Protein AF-B5AE56-F1 (afdb_monomer_lite)

Structure (mmCIF, N/CA/C/O backbone):
data_AF-B5AE56-F1
#
_entry.id   AF-B5AE56-F1
#
loop_
_atom_site.group_PDB
_atom_site.id
_atom_site.type_symbol
_atom_site.label_atom_id
_atom_site.label_alt_id
_atom_site.label_comp_id
_atom_site.label_asym_id
_atom_site.label_entity_id
_atom_site.label_seq_id
_atom_site.pdbx_PDB_ins_code
_atom_site.Cartn_x
_atom_site.Cartn_y
_atom_site.Cartn_z
_atom_site.occupancy
_atom_site.B_iso_or_equiv
_atom_site.auth_seq_id
_atom_site.auth_comp_id
_atom_site.auth_asym_id
_atom_site.auth_atom_id
_atom_site.pdbx_PDB_model_num
ATOM 1 N N . ASN A 1 1 ? -20.453 0.478 17.840 1.00 87.25 1 ASN A N 1
ATOM 2 C CA . ASN A 1 1 ? -20.396 1.933 17.562 1.00 87.25 1 ASN A CA 1
ATOM 3 C C . ASN A 1 1 ? -20.271 2.198 16.059 1.00 87.25 1 ASN A C 1
ATOM 5 O O . ASN A 1 1 ? -19.791 3.259 15.696 1.00 87.25 1 ASN A O 1
ATOM 9 N N . ASP A 1 2 ? -20.694 1.257 15.204 1.00 90.44 2 ASP A N 1
ATOM 10 C CA . ASP A 1 2 ? -20.686 1.358 13.733 1.00 90.44 2 ASP A CA 1
ATOM 11 C C . ASP A 1 2 ? -19.337 1.692 13.072 1.00 90.44 2 ASP A C 1
ATOM 13 O O . ASP A 1 2 ? -19.278 1.999 11.885 1.00 90.44 2 ASP A O 1
ATOM 17 N N . ILE A 1 3 ? -18.237 1.566 13.821 1.00 95.19 3 ILE A N 1
ATOM 18 C CA . ILE A 1 3 ? -16.878 1.689 13.299 1.00 95.19 3 ILE A CA 1
ATOM 19 C C . ILE A 1 3 ? -16.468 0.334 12.703 1.00 95.19 3 ILE A C 1
ATOM 21 O O . ILE A 1 3 ? -16.529 -0.681 13.407 1.00 95.19 3 ILE A O 1
ATOM 25 N N . PRO A 1 4 ? -16.047 0.280 11.428 1.00 95.06 4 PRO A N 1
ATOM 26 C CA . PRO A 1 4 ? -15.677 -0.971 10.780 1.00 95.06 4 PRO A CA 1
ATOM 27 C C . PRO A 1 4 ? -14.363 -1.525 11.340 1.00 95.06 4 PRO A C 1
ATOM 29 O O .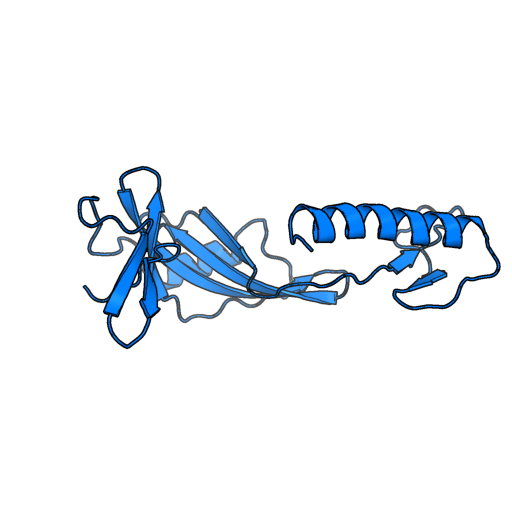 PRO A 1 4 ? -13.439 -0.772 11.641 1.00 95.06 4 PRO A O 1
ATOM 32 N N . VAL A 1 5 ? -14.256 -2.852 11.425 1.00 95.44 5 VAL A N 1
ATOM 33 C CA . VAL A 1 5 ? -13.001 -3.554 11.737 1.00 95.44 5 VAL A CA 1
ATOM 34 C C . VAL A 1 5 ? -12.329 -3.945 10.424 1.00 95.44 5 VAL A C 1
ATOM 36 O O . VAL A 1 5 ? -12.779 -4.867 9.747 1.00 95.44 5 VAL A O 1
ATOM 39 N N . LEU A 1 6 ? -11.261 -3.246 10.043 1.00 95.50 6 LEU A N 1
ATOM 40 C CA . LEU A 1 6 ? -10.480 -3.602 8.861 1.00 95.50 6 LEU A CA 1
ATOM 41 C C . LEU A 1 6 ? -9.658 -4.870 9.121 1.00 95.50 6 LEU A C 1
ATOM 43 O O . LEU A 1 6 ? -9.115 -5.063 10.208 1.00 95.50 6 LEU A O 1
ATOM 47 N N . GLY A 1 7 ? -9.596 -5.745 8.115 1.00 91.06 7 GLY A N 1
ATOM 48 C CA . GLY A 1 7 ? -8.948 -7.059 8.208 1.00 91.06 7 GLY A CA 1
ATOM 49 C C . GLY A 1 7 ? -9.736 -8.105 9.008 1.00 91.06 7 GLY A C 1
ATOM 50 O O . GLY A 1 7 ? -9.342 -9.269 9.027 1.00 91.06 7 GLY A O 1
ATOM 51 N N . GLY A 1 8 ? -10.844 -7.720 9.651 1.00 92.75 8 GLY A N 1
ATOM 52 C CA . GLY A 1 8 ? -11.790 -8.644 10.268 1.00 92.75 8 GLY A CA 1
ATOM 53 C C . GLY A 1 8 ? -12.750 -9.209 9.223 1.00 92.75 8 GLY A C 1
ATOM 54 O O . GLY A 1 8 ? -13.551 -8.471 8.658 1.00 92.75 8 GLY A O 1
ATOM 55 N N . GLU A 1 9 ? -12.699 -10.514 8.986 1.00 94.19 9 GLU A N 1
ATOM 56 C CA . GLU A 1 9 ? -13.496 -11.207 7.979 1.00 94.19 9 GLU A CA 1
ATOM 57 C C . GLU A 1 9 ? -14.278 -12.372 8.588 1.00 94.19 9 GLU A C 1
ATOM 59 O O . GLU A 1 9 ? -13.745 -13.183 9.349 1.00 94.19 9 GLU A O 1
ATOM 64 N N . LEU A 1 10 ? -15.553 -12.466 8.202 1.00 94.06 10 LEU A N 1
ATOM 65 C CA . LEU A 1 10 ? -16.426 -13.611 8.435 1.00 94.06 10 LEU A CA 1
ATOM 66 C C . LEU A 1 10 ? -16.907 -14.125 7.078 1.00 94.06 10 LEU A C 1
ATOM 68 O O . LEU A 1 10 ? -17.682 -13.467 6.386 1.00 94.06 10 LEU A O 1
ATOM 72 N N . ILE A 1 11 ? -16.471 -15.325 6.721 1.00 95.88 11 ILE A N 1
ATOM 73 C CA . ILE A 1 11 ? -16.816 -15.999 5.475 1.00 95.88 11 ILE A CA 1
ATOM 74 C C . ILE A 1 11 ? -17.797 -17.121 5.801 1.00 95.88 11 ILE A C 1
ATOM 76 O O . ILE A 1 11 ? -17.469 -18.060 6.529 1.00 95.88 11 ILE A O 1
ATOM 80 N N . LEU A 1 12 ? -19.006 -17.037 5.246 1.00 96.25 12 LEU A N 1
ATOM 81 C CA . LEU A 1 12 ? -20.034 -18.068 5.379 1.00 96.25 12 LEU A CA 1
ATOM 82 C C . LEU A 1 12 ? -20.144 -18.869 4.084 1.00 96.25 12 LEU A C 1
ATOM 84 O O . LEU A 1 12 ? -20.366 -18.314 3.010 1.00 96.25 12 LEU A O 1
ATOM 88 N N . HIS A 1 13 ? -20.056 -20.190 4.196 1.00 97.00 13 HIS A N 1
ATOM 89 C CA . HIS A 1 13 ? -20.296 -21.101 3.086 1.00 97.00 13 HIS A CA 1
ATOM 90 C C . HIS A 1 13 ? -21.711 -21.658 3.199 1.00 97.00 13 HIS A C 1
ATOM 92 O O . HIS A 1 13 ? -22.060 -22.316 4.185 1.00 97.00 13 HIS A O 1
ATOM 98 N N . ALA A 1 14 ? -22.528 -21.400 2.180 1.00 97.50 14 ALA A N 1
ATOM 99 C CA . ALA A 1 14 ? -23.925 -21.804 2.152 1.00 97.50 14 ALA A CA 1
ATOM 100 C C . ALA A 1 14 ? -24.255 -22.646 0.915 1.00 97.50 14 ALA A C 1
ATOM 102 O O . ALA A 1 14 ? -23.710 -22.443 -0.169 1.00 97.50 14 ALA A O 1
ATOM 103 N N . ARG A 1 15 ? -25.175 -23.599 1.078 1.00 98.12 15 ARG A N 1
ATOM 104 C CA . ARG A 1 15 ? -25.748 -24.409 -0.004 1.00 98.12 15 ARG A CA 1
ATOM 105 C C . ARG A 1 15 ? -27.234 -24.607 0.274 1.00 98.12 15 ARG A C 1
ATOM 107 O O . ARG A 1 15 ? -27.608 -24.943 1.394 1.00 98.12 15 ARG A O 1
ATOM 114 N N . ASN A 1 16 ? -28.080 -24.399 -0.736 1.00 96.81 16 ASN A N 1
ATOM 115 C CA . ASN A 1 16 ? -29.541 -24.525 -0.623 1.00 96.81 16 ASN A CA 1
ATOM 116 C C . ASN A 1 16 ? -30.129 -23.705 0.545 1.00 96.81 16 ASN A C 1
ATOM 118 O O . ASN A 1 16 ? -30.958 -24.197 1.306 1.00 96.81 16 ASN A O 1
ATOM 122 N N . GLY A 1 17 ? -29.635 -22.476 0.734 1.00 95.56 17 GLY A N 1
ATOM 123 C CA . GLY A 1 17 ? -30.085 -21.578 1.804 1.00 95.56 17 GLY A CA 1
ATOM 124 C C . GLY A 1 17 ? -29.640 -21.966 3.220 1.00 95.56 17 GLY A C 1
ATOM 125 O O . GLY A 1 17 ? -30.060 -21.322 4.175 1.00 95.56 17 GLY A O 1
ATOM 126 N N . LYS A 1 18 ? -28.794 -22.992 3.383 1.00 97.31 18 LYS A N 1
ATOM 127 C CA . LYS A 1 18 ? -28.252 -23.415 4.682 1.00 97.31 18 LYS A CA 1
ATOM 128 C C . LYS A 1 18 ? -26.752 -23.165 4.745 1.00 97.31 18 LYS A C 1
ATOM 130 O O . LYS A 1 18 ? -26.023 -23.567 3.839 1.00 97.31 18 LYS A O 1
ATOM 135 N N . VAL A 1 19 ? -26.298 -22.533 5.825 1.00 97.62 19 VAL A N 1
ATOM 136 C CA . VAL A 1 19 ? -24.869 -22.419 6.145 1.00 97.62 19 VAL A CA 1
ATOM 137 C C . VAL A 1 19 ? -24.364 -23.793 6.575 1.00 97.62 19 VAL A C 1
ATOM 139 O O . VAL A 1 19 ? -24.982 -24.439 7.418 1.00 97.62 19 VAL A O 1
ATOM 142 N N . PHE A 1 20 ? -23.261 -24.247 5.986 1.00 96.94 20 PHE A N 1
ATOM 143 C CA . PHE A 1 20 ? -22.636 -25.529 6.327 1.00 96.94 20 PHE A CA 1
ATOM 144 C C . PHE A 1 20 ? -21.191 -25.383 6.814 1.00 96.94 20 PHE A C 1
ATOM 146 O O . PHE A 1 20 ? -20.660 -26.318 7.404 1.00 96.94 20 PHE A O 1
ATOM 153 N N . ALA A 1 21 ? -20.556 -24.231 6.587 1.00 97.69 21 ALA A N 1
ATOM 154 C CA . ALA A 1 21 ? -19.257 -23.902 7.161 1.00 97.69 21 ALA A CA 1
ATOM 155 C C . ALA A 1 21 ? -19.125 -22.390 7.369 1.00 97.69 21 ALA A C 1
ATOM 157 O O . ALA A 1 21 ? -19.756 -21.597 6.665 1.00 97.69 21 ALA A O 1
ATOM 158 N N . ALA A 1 22 ? -18.281 -22.006 8.321 1.00 96.62 22 ALA A N 1
ATOM 159 C CA . ALA A 1 22 ? -17.912 -20.626 8.588 1.00 96.62 22 ALA A CA 1
ATOM 160 C C . ALA A 1 22 ? -16.405 -20.551 8.858 1.00 96.62 22 ALA A C 1
ATOM 162 O O . ALA A 1 22 ? -15.882 -21.348 9.634 1.00 96.62 22 ALA A O 1
ATOM 163 N N . ASN A 1 23 ? -15.730 -19.591 8.231 1.00 96.94 23 ASN A N 1
ATOM 164 C CA . ASN A 1 23 ? -14.339 -19.240 8.501 1.00 96.94 23 ASN A CA 1
ATOM 165 C C . ASN A 1 23 ? -14.312 -17.798 9.002 1.00 96.94 23 ASN A C 1
ATOM 167 O O . ASN A 1 23 ? -14.979 -16.939 8.430 1.00 96.94 23 ASN A O 1
ATOM 171 N N . THR A 1 24 ? -13.594 -17.526 10.088 1.00 94.69 24 THR A N 1
ATOM 172 C CA . THR A 1 24 ? -13.563 -16.181 10.668 1.00 94.69 24 THR A CA 1
ATOM 173 C C . THR A 1 24 ? -12.271 -15.915 11.416 1.00 94.69 24 THR A C 1
ATOM 175 O O . THR A 1 24 ? -11.707 -16.817 12.035 1.00 94.69 24 THR A O 1
ATOM 178 N N . ASN A 1 25 ? -11.836 -14.660 11.395 1.00 92.19 25 ASN A N 1
ATOM 179 C CA . ASN A 1 25 ? -10.824 -14.130 12.308 1.00 92.19 25 ASN A CA 1
ATOM 180 C C . ASN A 1 25 ? -11.391 -13.036 13.240 1.00 92.19 25 ASN A C 1
ATOM 182 O O . ASN A 1 25 ? -10.644 -12.452 14.031 1.00 92.19 25 ASN A O 1
ATOM 186 N N . VAL A 1 26 ? -12.699 -12.762 13.152 1.00 90.94 26 VAL A N 1
ATOM 187 C CA . VAL A 1 26 ? -13.386 -11.747 13.956 1.00 90.94 26 VAL A CA 1
ATOM 188 C C . VAL A 1 26 ? -13.408 -12.180 15.419 1.00 90.94 26 VAL A C 1
ATOM 190 O O . VAL A 1 26 ? -13.713 -13.327 15.745 1.00 90.94 26 VAL A O 1
ATOM 193 N N . ARG A 1 27 ? -13.107 -11.237 16.312 1.00 91.00 27 ARG A N 1
ATOM 194 C CA . ARG A 1 27 ? -13.086 -11.432 17.763 1.00 91.00 27 ARG A CA 1
ATOM 195 C C . ARG A 1 27 ? -13.986 -10.393 18.426 1.00 91.00 27 ARG A C 1
ATOM 197 O O . ARG A 1 27 ? -13.827 -9.201 18.184 1.00 91.00 27 ARG A O 1
ATOM 204 N N . SER A 1 28 ? -14.933 -10.847 19.242 1.00 87.12 28 SER A N 1
ATOM 205 C CA . SER A 1 28 ? -15.876 -9.983 19.973 1.00 87.12 28 SER A CA 1
ATOM 206 C C . SER A 1 28 ? -15.457 -9.710 21.419 1.00 87.12 28 SER A C 1
ATOM 208 O O . SER A 1 28 ? -16.112 -8.948 22.119 1.00 87.12 28 SER A O 1
ATOM 210 N N . ASP A 1 29 ? -14.407 -10.376 21.884 1.00 92.12 29 ASP A N 1
ATOM 211 C CA . ASP A 1 29 ? -13.905 -10.363 23.257 1.00 92.12 29 ASP A CA 1
ATOM 212 C C . ASP A 1 29 ? -12.742 -9.380 23.471 1.00 92.12 29 ASP A C 1
ATOM 214 O O . ASP A 1 29 ? -12.310 -9.178 24.604 1.00 92.12 29 ASP A O 1
ATOM 218 N N . LEU A 1 30 ? -12.229 -8.766 22.401 1.00 93.00 30 LEU A N 1
ATOM 219 C CA . LEU A 1 30 ? -11.090 -7.856 22.486 1.00 93.00 30 LEU A CA 1
ATOM 220 C C . LEU A 1 30 ? -11.502 -6.491 23.033 1.00 93.00 30 LEU A C 1
ATOM 222 O O . LEU A 1 30 ? -12.576 -5.962 22.734 1.00 93.00 30 LEU A O 1
ATOM 226 N N . ARG A 1 31 ? -10.588 -5.877 23.786 1.00 92.31 31 ARG A N 1
ATOM 227 C CA . ARG A 1 31 ? -10.723 -4.485 24.209 1.00 92.31 31 ARG A CA 1
ATOM 228 C C . ARG A 1 31 ? -10.657 -3.569 22.987 1.00 92.31 31 ARG A C 1
ATOM 230 O O . ARG A 1 31 ? -9.802 -3.752 22.125 1.00 92.31 31 ARG A O 1
ATOM 237 N N . ALA A 1 32 ? -11.527 -2.562 22.964 1.00 91.69 32 ALA A N 1
ATOM 238 C CA . ALA A 1 32 ? -11.560 -1.539 21.930 1.00 91.69 32 ALA A CA 1
ATOM 239 C C . ALA A 1 32 ? -11.727 -0.147 22.547 1.00 91.69 32 ALA A C 1
ATOM 241 O O . ALA A 1 32 ? -12.556 0.063 23.436 1.00 91.69 32 ALA A O 1
ATOM 242 N N . GLU A 1 33 ? -10.954 0.820 22.066 1.00 91.00 33 GLU A N 1
ATOM 243 C CA . GLU A 1 33 ? -11.125 2.226 22.433 1.00 91.00 33 GLU A CA 1
ATOM 244 C C . GLU A 1 33 ? -12.310 2.823 21.675 1.00 91.00 33 GLU A C 1
ATOM 246 O O . GLU A 1 33 ? -12.445 2.647 20.468 1.00 91.00 33 GLU A O 1
ATOM 251 N N . LEU A 1 34 ? -13.195 3.534 22.372 1.00 92.25 34 LEU A N 1
ATOM 252 C CA . LEU A 1 34 ? -14.443 4.030 21.777 1.00 92.25 34 LEU A CA 1
ATOM 253 C C . LEU A 1 34 ? -14.319 5.428 21.163 1.00 92.25 34 LEU A C 1
ATOM 255 O O . LEU A 1 34 ? -15.245 5.876 20.488 1.00 92.25 34 LEU A O 1
ATOM 259 N N . LYS A 1 35 ? -13.217 6.134 21.429 1.00 94.81 35 LYS A N 1
ATOM 260 C CA . LYS A 1 35 ? -13.032 7.532 21.043 1.00 94.81 35 LYS A CA 1
ATOM 261 C C . LYS A 1 35 ? -11.572 7.808 20.702 1.00 94.81 35 LYS A C 1
ATOM 263 O O . LYS A 1 35 ? -10.687 7.439 21.468 1.00 94.81 35 LYS A O 1
ATOM 268 N N . ALA A 1 36 ? -11.348 8.513 19.597 1.00 97.25 36 ALA A N 1
ATOM 269 C CA . ALA A 1 36 ? -10.032 9.013 19.225 1.00 97.25 36 ALA A CA 1
ATOM 270 C C . ALA A 1 36 ? -9.538 10.075 20.220 1.00 97.25 36 ALA A C 1
ATOM 272 O O . ALA A 1 36 ? -10.320 10.893 20.715 1.00 97.25 36 ALA A O 1
ATOM 273 N N . THR A 1 37 ? -8.236 10.072 20.503 1.00 97.94 37 THR A N 1
ATOM 274 C CA . THR A 1 37 ? -7.587 11.128 21.295 1.00 97.94 37 THR A CA 1
ATOM 275 C C . THR A 1 37 ? -7.164 12.298 20.411 1.00 97.94 37 THR A C 1
ATOM 277 O O . THR A 1 37 ? -7.265 13.445 20.841 1.00 97.94 37 THR A O 1
ATOM 280 N N . ILE A 1 38 ? -6.742 12.027 19.171 1.00 98.38 38 ILE A N 1
ATOM 281 C CA . ILE A 1 38 ? -6.368 13.059 18.197 1.00 98.38 38 ILE A CA 1
ATOM 282 C C . ILE A 1 38 ? -7.528 13.387 17.251 1.00 98.38 38 ILE A C 1
ATOM 284 O O . ILE A 1 38 ? -8.392 12.547 16.980 1.00 98.38 38 ILE A O 1
ATOM 288 N N . ALA A 1 39 ? -7.512 14.601 16.704 1.00 98.19 39 ALA A N 1
ATOM 289 C CA . ALA A 1 39 ? -8.394 14.999 15.611 1.00 98.19 39 ALA A CA 1
ATOM 290 C C . ALA A 1 39 ? -7.936 14.386 14.274 1.00 98.19 39 ALA A C 1
ATOM 292 O O . ALA A 1 39 ? -6.750 14.102 14.087 1.00 98.19 39 ALA A O 1
ATOM 293 N N . GLY A 1 40 ? -8.860 14.202 13.329 1.00 98.12 40 GLY A N 1
ATOM 294 C CA . GLY A 1 40 ? -8.560 13.584 12.034 1.00 98.12 40 GLY A CA 1
ATOM 295 C C . GLY A 1 40 ? -7.541 14.373 11.206 1.00 98.12 40 GLY A C 1
ATOM 296 O O . GLY A 1 40 ? -6.719 13.789 10.503 1.00 98.12 40 GLY A O 1
ATOM 297 N N . GLU A 1 41 ? -7.514 15.697 11.338 1.00 98.44 41 GLU A N 1
ATOM 298 C CA . GLU A 1 41 ? -6.561 16.571 10.651 1.00 98.44 41 GLU A CA 1
ATOM 299 C C . GLU A 1 41 ? -5.118 16.256 11.065 1.00 98.44 41 GLU A C 1
ATOM 301 O O . GLU A 1 41 ? -4.213 16.274 10.224 1.00 98.44 41 GLU A O 1
ATOM 306 N N . VAL A 1 42 ? -4.908 15.882 12.334 1.00 98.69 42 VAL A N 1
ATOM 307 C CA . VAL A 1 42 ? -3.602 15.444 12.847 1.00 98.69 42 VAL A CA 1
ATOM 308 C C . VAL A 1 42 ? -3.170 14.160 12.144 1.00 98.69 42 VAL A C 1
ATOM 310 O O . VAL A 1 42 ? -2.026 14.069 11.706 1.00 98.69 42 VAL A O 1
ATOM 313 N N . ALA A 1 43 ? -4.089 13.212 11.940 1.00 98.75 43 ALA A N 1
ATOM 314 C CA . ALA A 1 43 ? -3.795 11.995 11.189 1.00 98.75 43 ALA A CA 1
ATOM 315 C C . ALA A 1 43 ? -3.433 12.295 9.727 1.00 98.75 43 ALA A C 1
ATOM 317 O O . ALA A 1 43 ? -2.444 11.769 9.225 1.00 98.75 43 ALA A O 1
ATOM 318 N N . THR A 1 44 ? -4.158 13.193 9.048 1.00 98.62 44 THR A N 1
ATOM 319 C CA . THR A 1 44 ? -3.792 13.579 7.669 1.00 98.62 44 THR A CA 1
ATOM 320 C C . THR A 1 44 ? -2.427 14.268 7.595 1.00 98.62 44 THR A C 1
ATOM 322 O O . THR A 1 44 ? -1.688 14.051 6.641 1.00 98.62 44 THR A O 1
ATOM 325 N N . SER A 1 45 ? -2.066 15.048 8.618 1.00 98.44 45 SER A N 1
ATOM 326 C CA . SER A 1 45 ? -0.766 15.727 8.707 1.00 98.44 45 SER A CA 1
ATOM 327 C C . SER A 1 45 ? 0.374 14.738 8.966 1.00 98.44 45 SER A C 1
ATOM 329 O O . SER A 1 45 ? 1.466 14.896 8.420 1.00 98.44 45 SER A O 1
ATOM 331 N N . ALA A 1 46 ? 0.113 13.696 9.762 1.00 98.56 46 ALA A N 1
ATOM 332 C CA . ALA A 1 46 ? 1.046 12.596 9.977 1.00 98.56 46 ALA A CA 1
ATOM 333 C C . ALA A 1 46 ? 1.317 11.835 8.673 1.00 98.56 46 ALA A C 1
ATOM 335 O O . ALA A 1 46 ? 2.473 11.577 8.358 1.00 98.56 46 ALA A O 1
ATOM 336 N N . VAL A 1 47 ? 0.281 11.570 7.868 1.00 98.62 47 VAL A N 1
ATOM 337 C CA . VAL A 1 47 ? 0.448 10.967 6.535 1.00 98.62 47 VAL A CA 1
ATOM 338 C C . VAL A 1 47 ? 1.253 11.872 5.603 1.00 98.62 47 VAL A C 1
ATOM 340 O O . VAL A 1 47 ? 2.186 11.396 4.965 1.00 98.62 47 VAL A O 1
ATOM 343 N N . ASP A 1 48 ? 0.970 13.175 5.557 1.00 98.12 48 ASP A N 1
ATOM 344 C CA . ASP A 1 48 ? 1.734 14.123 4.729 1.00 98.12 48 ASP A CA 1
ATOM 345 C C . ASP A 1 48 ? 3.225 14.195 5.121 1.00 98.12 48 ASP A C 1
ATOM 347 O O . ASP A 1 48 ? 4.076 14.432 4.265 1.00 98.12 48 ASP A O 1
ATOM 351 N N . SER A 1 49 ? 3.542 13.970 6.401 1.00 97.56 49 SER A N 1
ATOM 352 C CA . SER A 1 49 ? 4.910 14.038 6.945 1.00 97.56 49 SER A CA 1
ATOM 353 C C . SER A 1 49 ? 5.625 12.686 6.997 1.00 97.56 49 SER A C 1
ATOM 355 O O . SER A 1 49 ? 6.797 12.623 7.373 1.00 97.56 49 SER A O 1
ATOM 357 N N . ASP A 1 50 ? 4.925 11.601 6.670 1.00 97.62 50 ASP A N 1
ATOM 358 C CA . ASP A 1 50 ? 5.477 10.256 6.729 1.00 97.62 50 ASP A CA 1
ATOM 359 C C . ASP A 1 50 ? 6.614 10.079 5.718 1.00 97.62 50 ASP A C 1
ATOM 361 O O . ASP A 1 50 ? 6.559 10.568 4.590 1.00 97.62 50 ASP A O 1
ATOM 365 N N . ARG A 1 51 ? 7.647 9.331 6.107 1.00 95.81 51 ARG A N 1
ATOM 366 C CA . ARG A 1 51 ? 8.857 9.157 5.290 1.00 95.81 51 ARG A CA 1
ATOM 367 C C . ARG A 1 51 ? 8.604 8.451 3.954 1.00 95.81 51 ARG A C 1
ATOM 369 O O . ARG A 1 51 ? 9.430 8.572 3.055 1.00 95.81 51 ARG A O 1
ATOM 376 N N . GLU A 1 52 ? 7.518 7.684 3.844 1.00 95.25 52 GLU A N 1
ATOM 377 C CA . GLU A 1 52 ? 7.152 6.989 2.604 1.00 95.25 52 GLU A CA 1
ATOM 378 C C . GLU A 1 52 ? 6.282 7.847 1.680 1.00 95.25 52 GLU A C 1
ATOM 380 O O . GLU A 1 52 ? 6.035 7.469 0.536 1.00 95.25 52 GLU A O 1
ATOM 385 N N . THR A 1 53 ? 5.855 9.030 2.131 1.00 96.00 53 THR A N 1
ATOM 386 C CA . THR A 1 53 ? 5.144 9.990 1.289 1.00 96.00 53 THR A CA 1
ATOM 387 C C . THR A 1 53 ? 6.104 10.626 0.288 1.00 96.00 53 THR A C 1
ATOM 389 O O . THR A 1 53 ? 7.070 11.300 0.651 1.00 96.00 53 THR A O 1
ATOM 392 N N . LEU A 1 54 ? 5.822 10.444 -1.004 1.00 95.00 54 LEU A N 1
ATOM 393 C CA . LEU A 1 54 ? 6.612 11.043 -2.078 1.00 95.00 54 LEU A CA 1
ATOM 394 C C . LEU A 1 54 ? 6.090 12.426 -2.477 1.00 95.00 54 LEU A C 1
ATOM 396 O O . LEU A 1 54 ? 4.909 12.757 -2.357 1.00 95.00 54 LEU A O 1
ATOM 400 N N . LYS A 1 55 ? 6.991 13.246 -3.028 1.00 92.88 55 LYS A N 1
ATOM 401 C CA . LYS A 1 55 ? 6.648 14.573 -3.548 1.00 92.88 55 LYS A CA 1
ATOM 402 C C . LYS A 1 55 ? 5.564 14.468 -4.626 1.00 92.88 55 LYS A C 1
ATOM 404 O O . LYS A 1 55 ? 5.726 13.748 -5.606 1.00 92.88 55 LYS A O 1
ATOM 409 N N . GLY A 1 56 ? 4.511 15.269 -4.479 1.00 93.69 56 GLY A N 1
ATOM 410 C CA . GLY A 1 56 ? 3.399 15.338 -5.431 1.00 93.69 56 GLY A CA 1
ATOM 411 C C . GLY A 1 56 ? 2.269 14.350 -5.149 1.00 93.69 56 GLY A C 1
ATOM 412 O O . GLY A 1 56 ? 1.264 14.389 -5.853 1.00 93.69 56 GLY A O 1
ATOM 413 N N . TRP A 1 57 ? 2.402 13.497 -4.130 1.00 97.69 57 TRP A N 1
ATOM 414 C CA . TRP A 1 57 ? 1.276 12.715 -3.629 1.00 97.69 57 TRP A CA 1
ATOM 415 C C . TRP A 1 57 ? 0.272 13.614 -2.907 1.00 97.69 57 TRP A C 1
ATOM 417 O O . TRP A 1 57 ? 0.621 14.659 -2.355 1.00 97.69 57 TRP A O 1
ATOM 427 N N . VAL A 1 58 ? -0.989 13.199 -2.941 1.00 98.31 58 VAL A N 1
ATOM 428 C CA . VAL A 1 58 ? -2.138 13.914 -2.392 1.00 98.31 58 VAL A CA 1
ATOM 429 C C . VAL A 1 58 ? -2.783 13.055 -1.313 1.00 98.31 58 VAL A C 1
ATOM 431 O O . VAL A 1 58 ? -3.020 11.863 -1.510 1.00 98.31 58 VAL A O 1
ATOM 434 N N . THR A 1 59 ? -3.083 13.678 -0.179 1.00 98.62 59 THR A N 1
ATOM 435 C CA . THR A 1 59 ? -3.755 13.048 0.960 1.00 98.62 59 THR A CA 1
ATOM 436 C C . THR A 1 59 ? -5.187 13.561 1.059 1.00 98.62 59 THR A C 1
ATOM 438 O O . THR A 1 59 ? -5.408 14.766 1.226 1.00 98.62 59 THR A O 1
ATOM 441 N N . ASP A 1 60 ? -6.158 12.651 0.999 1.00 98.44 60 ASP A N 1
ATOM 442 C CA . ASP A 1 60 ? -7.576 12.975 1.137 1.00 98.44 60 ASP A CA 1
ATOM 443 C C . ASP A 1 60 ? -7.853 13.522 2.543 1.00 98.44 60 ASP A C 1
ATOM 445 O O . ASP A 1 60 ? -7.468 12.931 3.554 1.00 98.44 60 ASP A O 1
ATOM 449 N N . LYS A 1 61 ? -8.566 14.649 2.628 1.00 97.44 61 LYS A N 1
ATOM 450 C CA . LYS A 1 61 ? -8.852 15.341 3.900 1.00 97.44 61 LYS A CA 1
ATOM 451 C C . LYS A 1 61 ? -10.122 14.845 4.607 1.00 97.44 61 LYS A C 1
ATOM 453 O O . LYS A 1 61 ? -10.701 15.566 5.408 1.00 97.44 61 LYS A O 1
ATOM 458 N N . ASN A 1 62 ? -10.514 13.598 4.338 1.00 97.19 62 ASN A N 1
ATOM 459 C CA . ASN A 1 62 ? -11.681 12.930 4.920 1.00 97.19 62 ASN A CA 1
ATOM 460 C C . ASN A 1 62 ? -11.254 11.625 5.622 1.00 97.19 62 ASN A C 1
ATOM 462 O O . ASN A 1 62 ? -11.533 10.540 5.112 1.00 97.19 62 ASN A O 1
ATOM 466 N N . PRO A 1 63 ? -10.518 11.699 6.745 1.00 97.88 63 PRO A N 1
ATOM 467 C CA . PRO A 1 63 ? -10.089 10.509 7.470 1.00 97.88 63 PRO A CA 1
ATOM 468 C C . PRO A 1 63 ? -11.296 9.781 8.081 1.00 97.88 63 PRO A C 1
ATOM 470 O O . PRO A 1 63 ? -12.174 10.403 8.678 1.00 97.88 63 PRO A O 1
ATOM 473 N N . GLU A 1 64 ? -11.323 8.455 7.976 1.00 98.38 64 GLU A N 1
ATOM 474 C CA . G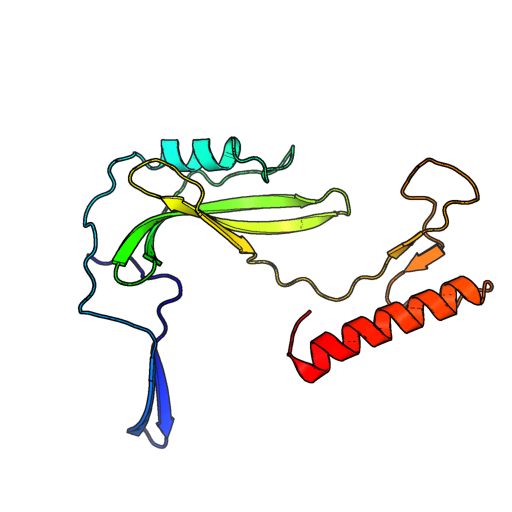LU A 1 64 ? -12.392 7.619 8.536 1.00 98.38 64 GLU A CA 1
ATOM 475 C C . GLU A 1 64 ? -11.888 6.855 9.760 1.00 98.38 64 GLU A C 1
ATOM 477 O O . GLU A 1 64 ? -10.803 6.278 9.722 1.00 98.38 64 GLU A O 1
ATOM 482 N N . LEU A 1 65 ? -12.674 6.794 10.837 1.00 98.44 65 LEU A N 1
ATOM 483 C CA . LEU A 1 65 ? -12.339 5.923 11.962 1.00 98.44 65 LEU A CA 1
ATOM 484 C C . LEU A 1 65 ? -12.561 4.459 11.588 1.00 98.44 65 LEU A C 1
ATOM 486 O O . LEU A 1 65 ? -13.599 4.100 11.034 1.00 98.44 65 LEU A O 1
ATOM 490 N N . VAL A 1 66 ? -11.598 3.617 11.943 1.00 98.12 66 VAL A N 1
ATOM 491 C CA . VAL A 1 66 ? -11.637 2.167 11.752 1.00 98.12 66 VAL A CA 1
ATOM 492 C C . VAL A 1 66 ? -10.994 1.473 12.948 1.00 98.12 66 VAL A C 1
ATOM 494 O O . VAL A 1 66 ? -10.152 2.049 13.632 1.00 98.12 66 VAL A O 1
ATOM 497 N N . TYR A 1 67 ? -11.347 0.219 13.190 1.00 97.56 67 TYR A N 1
ATOM 498 C CA . TYR A 1 67 ? -10.589 -0.655 14.075 1.00 97.56 67 TYR A CA 1
ATOM 499 C C . TYR A 1 67 ? -9.597 -1.491 13.275 1.00 97.56 67 TYR A C 1
ATOM 501 O O . TYR A 1 67 ? -9.920 -1.988 12.196 1.00 97.56 67 TYR A O 1
ATOM 509 N N . TRP A 1 68 ? -8.410 -1.691 13.836 1.00 96.50 68 TRP A N 1
ATOM 510 C CA . TRP A 1 68 ? -7.424 -2.649 13.351 1.00 96.50 68 TRP A CA 1
ATOM 511 C C . TRP A 1 68 ? -6.974 -3.534 14.507 1.00 96.50 68 TRP A C 1
ATOM 513 O O . TRP A 1 68 ? -6.728 -3.047 15.614 1.00 96.50 68 TRP A O 1
ATOM 523 N N . ARG A 1 69 ? -6.878 -4.843 14.271 1.00 94.94 69 ARG A N 1
ATOM 524 C CA . ARG A 1 69 ? -6.428 -5.773 15.305 1.00 94.94 69 ARG A CA 1
ATOM 525 C C . ARG A 1 69 ? -4.908 -5.700 15.454 1.00 94.94 69 ARG A C 1
ATOM 527 O O . ARG A 1 69 ? -4.181 -5.944 14.496 1.00 94.94 69 ARG A O 1
ATOM 534 N N . VAL A 1 70 ? -4.446 -5.418 16.668 1.00 92.94 70 VAL A N 1
ATOM 535 C CA . VAL A 1 70 ? -3.036 -5.485 17.071 1.00 92.94 70 VAL A CA 1
ATOM 536 C C . VAL A 1 70 ? -2.957 -6.465 18.236 1.00 92.94 70 VAL A C 1
ATOM 538 O O . VAL A 1 70 ? -3.470 -6.177 19.314 1.00 92.94 70 VAL A O 1
ATOM 541 N N . ASP A 1 71 ? -2.380 -7.644 17.996 1.00 89.94 71 ASP A N 1
ATOM 542 C CA . ASP A 1 71 ? -2.344 -8.763 18.946 1.00 89.94 71 ASP A CA 1
ATOM 543 C C . ASP A 1 71 ? -3.743 -9.111 19.506 1.00 89.94 71 ASP A C 1
ATOM 545 O O . ASP A 1 71 ? -4.614 -9.593 18.768 1.00 89.94 71 ASP A O 1
ATOM 549 N N . ASP A 1 72 ? -3.975 -8.845 20.793 1.00 91.06 72 ASP A N 1
ATOM 550 C CA . ASP A 1 72 ? -5.236 -9.073 21.511 1.00 91.06 72 ASP A CA 1
ATOM 551 C C . ASP A 1 72 ? -6.008 -7.763 21.805 1.00 91.06 72 ASP A C 1
ATOM 553 O O . ASP A 1 72 ? -6.806 -7.680 22.740 1.00 91.06 72 ASP A O 1
ATOM 557 N N . GLU A 1 73 ? -5.806 -6.722 20.991 1.00 93.69 73 GLU A N 1
ATOM 558 C CA . GLU A 1 73 ? -6.504 -5.432 21.077 1.00 93.69 73 GLU A CA 1
ATOM 559 C C . GLU A 1 73 ? -7.120 -5.030 19.722 1.00 93.69 73 GLU A C 1
ATOM 561 O O . GLU A 1 73 ? -6.515 -5.212 18.663 1.00 93.69 73 GLU A O 1
ATOM 566 N N . LEU A 1 74 ? -8.321 -4.438 19.745 1.00 95.31 74 LEU A N 1
ATOM 567 C CA . LEU A 1 74 ? -8.858 -3.666 18.621 1.00 95.31 74 LEU A CA 1
ATOM 568 C C . LEU A 1 74 ? -8.480 -2.202 18.805 1.00 95.31 74 LEU A C 1
ATOM 570 O O . LEU A 1 74 ? -9.087 -1.459 19.580 1.00 95.31 74 LEU A O 1
ATOM 574 N N . ARG A 1 75 ? -7.467 -1.779 18.064 1.00 96.44 75 ARG A N 1
ATOM 575 C CA . ARG A 1 75 ? -6.945 -0.424 18.135 1.00 96.44 75 ARG A CA 1
ATOM 576 C C . ARG A 1 75 ? -7.739 0.492 17.222 1.00 96.44 75 ARG A C 1
ATOM 578 O O . ARG A 1 75 ? -7.987 0.150 16.065 1.00 96.44 75 ARG A O 1
ATOM 585 N N . LEU A 1 76 ? -8.157 1.637 17.754 1.00 98.00 76 LEU A N 1
ATOM 586 C CA . LEU A 1 76 ? -8.854 2.650 16.976 1.00 98.00 76 LEU A CA 1
ATOM 587 C C . LEU A 1 76 ? -7.835 3.422 16.127 1.00 98.00 76 LEU A C 1
ATOM 589 O O . LEU A 1 76 ? -6.848 3.940 16.645 1.00 98.00 76 LEU A O 1
ATOM 593 N N . MET A 1 77 ? -8.089 3.499 14.827 1.00 98.38 77 MET A N 1
ATOM 594 C CA . MET A 1 77 ? -7.218 4.116 13.832 1.00 98.38 77 MET A CA 1
ATOM 595 C C . MET A 1 77 ? -8.006 5.111 12.986 1.00 98.38 77 MET A C 1
ATOM 597 O O . MET A 1 77 ? -9.218 4.974 12.814 1.00 98.38 77 MET A O 1
ATOM 601 N N . TYR A 1 78 ? -7.304 6.053 12.372 1.00 98.75 78 TYR A N 1
ATOM 602 C CA . TYR A 1 78 ? -7.780 6.744 11.184 1.00 98.75 78 TYR A CA 1
ATOM 603 C C . TYR A 1 78 ? -7.286 6.016 9.935 1.00 98.75 78 TYR A C 1
ATOM 605 O O . TYR A 1 78 ? -6.086 5.822 9.760 1.00 98.75 78 TYR A O 1
ATOM 613 N N . LYS A 1 79 ? -8.207 5.646 9.046 1.00 98.69 79 LYS A N 1
ATOM 614 C CA . LYS A 1 79 ? -7.923 5.282 7.659 1.00 98.69 79 LYS A CA 1
ATOM 615 C C . LYS A 1 79 ? -7.885 6.564 6.836 1.00 98.69 79 LYS A C 1
ATOM 617 O O . LYS A 1 79 ? -8.914 7.208 6.626 1.00 98.69 79 LYS A O 1
ATOM 622 N N . VAL A 1 80 ? -6.702 6.911 6.361 1.00 98.81 80 VAL A N 1
ATOM 623 C CA . VAL A 1 80 ? -6.452 8.044 5.470 1.00 98.81 80 VAL A CA 1
ATOM 624 C C . VAL A 1 80 ? -6.152 7.501 4.079 1.00 98.81 80 VAL A C 1
ATOM 626 O O . VAL A 1 80 ? -5.422 6.524 3.944 1.00 98.81 80 VAL A O 1
ATOM 629 N N . VAL A 1 81 ? -6.707 8.110 3.034 1.00 98.69 81 VAL A N 1
ATOM 630 C CA . VAL A 1 81 ? -6.377 7.734 1.655 1.00 98.69 81 VAL A CA 1
ATOM 631 C C . VAL A 1 81 ? -5.286 8.663 1.138 1.00 98.69 81 VAL A C 1
ATOM 633 O O . VAL A 1 81 ? -5.444 9.881 1.180 1.00 98.69 81 VAL A O 1
ATOM 636 N N . GLN A 1 82 ? -4.196 8.091 0.631 1.00 98.50 82 GLN A N 1
ATOM 637 C CA . GLN A 1 82 ? -3.141 8.836 -0.055 1.00 98.50 82 GLN A CA 1
ATOM 638 C C . GLN A 1 82 ? -2.962 8.288 -1.467 1.00 98.50 82 GLN A C 1
ATOM 640 O O . GLN A 1 82 ? -2.998 7.076 -1.670 1.00 98.50 82 GLN A O 1
ATOM 645 N N . HIS A 1 83 ? -2.804 9.165 -2.452 1.00 98.31 83 HIS A N 1
ATOM 646 C CA . HIS A 1 83 ? -2.695 8.769 -3.850 1.00 98.31 83 HIS A CA 1
ATOM 647 C C . HIS A 1 83 ? -1.704 9.632 -4.636 1.00 98.31 83 HIS A C 1
ATOM 649 O O . HIS A 1 83 ? -1.417 10.771 -4.274 1.00 98.31 83 HIS A O 1
ATOM 655 N N . GLY A 1 84 ? -1.165 9.088 -5.724 1.00 97.25 84 GLY A N 1
ATOM 656 C CA . GLY A 1 84 ? -0.155 9.749 -6.549 1.00 97.25 84 GLY A CA 1
ATOM 657 C C . GLY A 1 84 ? 0.481 8.786 -7.545 1.00 97.25 84 GLY A C 1
ATOM 658 O O . GLY A 1 84 ? -0.111 7.765 -7.876 1.00 97.25 84 GLY A O 1
ATOM 659 N N . ASN A 1 85 ? 1.693 9.099 -8.005 1.00 95.75 85 ASN A N 1
ATOM 660 C CA . ASN A 1 85 ? 2.494 8.209 -8.849 1.00 95.75 85 ASN A CA 1
ATO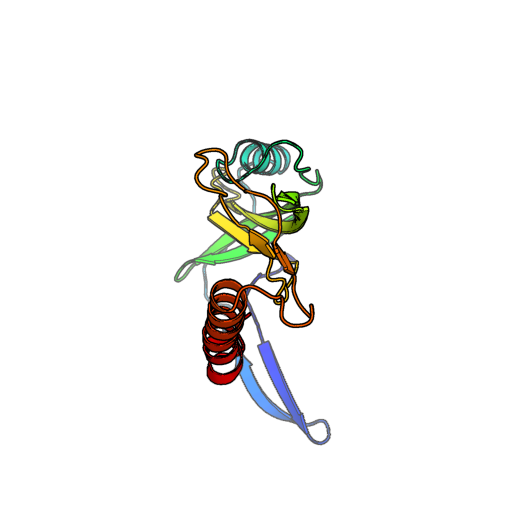M 661 C C . ASN A 1 85 ? 3.901 8.054 -8.261 1.00 95.75 85 ASN A C 1
ATOM 663 O O . ASN A 1 85 ? 4.465 9.016 -7.729 1.00 95.75 85 ASN A O 1
ATOM 667 N N . LYS A 1 86 ? 4.479 6.858 -8.368 1.00 91.38 86 LYS A N 1
ATOM 668 C CA . LYS A 1 86 ? 5.912 6.622 -8.147 1.00 91.38 86 LYS A CA 1
ATOM 669 C C . LYS A 1 86 ? 6.727 7.230 -9.301 1.00 91.38 86 LYS A C 1
ATOM 671 O O . LYS A 1 86 ? 6.183 7.648 -10.324 1.00 91.38 86 LYS A O 1
ATOM 676 N N . ALA A 1 87 ? 8.050 7.282 -9.140 1.00 88.06 87 ALA A N 1
ATOM 677 C CA . ALA A 1 87 ? 8.957 7.862 -10.138 1.00 88.06 87 ALA A CA 1
ATOM 678 C C . ALA A 1 87 ? 8.928 7.137 -11.501 1.00 88.06 87 ALA A C 1
ATOM 680 O O . ALA A 1 87 ? 9.183 7.755 -12.530 1.00 88.06 87 ALA A O 1
ATOM 681 N N . ASP A 1 88 ? 8.597 5.846 -11.511 1.00 85.62 88 ASP A N 1
ATOM 682 C CA . ASP A 1 88 ? 8.431 5.008 -12.707 1.00 85.62 88 ASP A CA 1
ATOM 683 C C . ASP A 1 88 ? 7.043 5.145 -13.374 1.00 85.62 88 ASP A C 1
ATOM 685 O O . ASP A 1 88 ? 6.772 4.507 -14.397 1.00 85.62 88 ASP A O 1
ATOM 689 N N . GLY A 1 89 ? 6.176 6.000 -12.819 1.00 88.44 89 GLY A N 1
ATOM 690 C CA . GLY A 1 89 ? 4.808 6.226 -13.275 1.00 88.44 89 GLY A CA 1
ATOM 691 C C . GLY A 1 89 ? 3.779 5.266 -12.682 1.00 88.44 89 GLY A C 1
ATOM 692 O O . GLY A 1 89 ? 2.599 5.407 -12.996 1.00 88.44 89 GLY A O 1
ATOM 693 N N . THR A 1 90 ? 4.185 4.324 -11.826 1.00 89.94 90 THR A N 1
ATOM 694 C CA . THR A 1 90 ? 3.262 3.384 -11.185 1.00 89.94 90 THR A CA 1
ATOM 695 C C . THR A 1 90 ? 2.269 4.148 -10.303 1.00 89.94 90 THR A C 1
ATOM 697 O O . THR A 1 90 ? 2.705 4.883 -9.405 1.00 89.94 90 THR A O 1
ATOM 700 N N . PRO A 1 91 ? 0.950 4.017 -10.537 1.00 94.56 91 PRO A N 1
ATOM 701 C CA . PRO A 1 91 ? -0.045 4.722 -9.750 1.00 94.56 91 PRO A CA 1
ATOM 702 C C . PRO A 1 91 ? -0.119 4.143 -8.339 1.00 94.56 91 PRO A C 1
ATOM 704 O O . PRO A 1 91 ? -0.025 2.936 -8.131 1.00 94.56 91 PRO A O 1
ATOM 707 N N . VAL A 1 92 ? -0.329 5.021 -7.366 1.00 95.88 92 VAL A N 1
ATOM 708 C CA . VAL A 1 92 ? -0.481 4.677 -5.954 1.00 95.88 92 VAL A CA 1
ATOM 709 C C . VAL A 1 92 ? -1.833 5.165 -5.470 1.00 95.88 92 VAL A C 1
ATOM 711 O O . VAL A 1 92 ? -2.237 6.299 -5.737 1.00 95.88 92 VAL A O 1
ATOM 714 N N . ARG A 1 93 ? -2.520 4.300 -4.729 1.00 97.94 93 ARG A N 1
ATOM 715 C CA . ARG A 1 93 ? -3.666 4.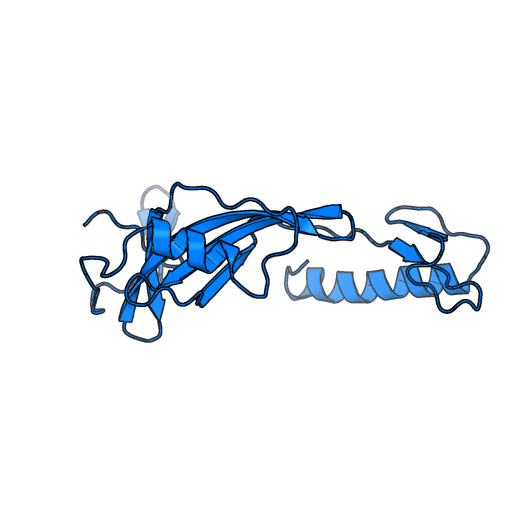654 -3.899 1.00 97.94 93 ARG A CA 1
ATOM 716 C C . ARG A 1 93 ? -3.653 3.738 -2.691 1.00 97.94 93 ARG A C 1
ATOM 718 O O . ARG A 1 93 ? -4.029 2.574 -2.799 1.00 97.94 93 ARG A O 1
ATOM 725 N N . ASP A 1 94 ? -3.264 4.282 -1.555 1.00 98.19 94 ASP A N 1
ATOM 726 C CA . ASP A 1 94 ? -3.042 3.519 -0.338 1.00 98.19 94 ASP A CA 1
ATOM 727 C C . ASP A 1 94 ? -4.058 3.903 0.726 1.00 98.19 94 ASP A C 1
ATOM 729 O O . ASP A 1 94 ? -4.464 5.061 0.851 1.00 98.19 94 ASP A O 1
ATOM 733 N N . TRP A 1 95 ? -4.448 2.915 1.524 1.00 98.44 95 TRP A N 1
ATOM 734 C CA . TRP A 1 95 ? -5.030 3.161 2.835 1.00 98.44 95 TRP A CA 1
ATOM 735 C C . TRP A 1 95 ? -3.905 3.229 3.854 1.00 98.44 95 TRP A C 1
ATOM 737 O O . TRP A 1 95 ? -3.230 2.236 4.111 1.00 98.44 95 TRP A O 1
ATOM 747 N N . VAL A 1 96 ? -3.720 4.401 4.440 1.00 98.62 96 VAL A N 1
ATOM 748 C CA . VAL A 1 96 ? -2.740 4.654 5.487 1.00 98.62 96 VAL A CA 1
ATOM 749 C C . VAL A 1 96 ? -3.467 4.630 6.824 1.00 98.62 96 VAL A C 1
ATOM 751 O O . VAL A 1 96 ? -4.362 5.442 7.063 1.00 98.62 96 VAL A O 1
ATOM 754 N N . LEU A 1 97 ? -3.129 3.664 7.675 1.00 98.62 97 LEU A N 1
ATOM 755 C CA . LEU A 1 97 ? -3.695 3.528 9.011 1.00 98.62 97 LEU A CA 1
ATOM 756 C C . LEU A 1 97 ? -2.823 4.275 10.013 1.00 98.62 97 LEU A C 1
ATOM 758 O O . LEU A 1 97 ? -1.640 3.968 10.171 1.00 98.62 97 LEU A O 1
ATOM 762 N N . VAL A 1 98 ? -3.435 5.238 10.690 1.00 98.75 98 VAL A N 1
ATOM 763 C CA . VAL A 1 98 ? -2.794 6.104 11.678 1.00 98.75 98 VAL A CA 1
ATOM 764 C C . VAL A 1 98 ? -3.419 5.857 13.047 1.00 98.75 98 VAL A C 1
ATOM 766 O O . VAL A 1 98 ? -4.641 5.918 13.172 1.00 98.75 98 VAL A O 1
ATOM 769 N N . ASP A 1 99 ? -2.613 5.601 14.075 1.00 98.25 99 ASP A N 1
ATOM 770 C CA . ASP A 1 99 ? -3.093 5.387 15.444 1.00 98.25 99 ASP A CA 1
ATOM 771 C C . ASP A 1 99 ? -3.829 6.636 15.956 1.00 98.25 99 ASP A C 1
ATOM 773 O O . ASP A 1 99 ? -3.287 7.746 16.003 1.00 98.25 99 ASP A O 1
ATOM 777 N N . ALA A 1 100 ? -5.101 6.459 16.330 1.00 98.31 100 ALA A N 1
ATOM 778 C CA . ALA A 1 100 ? -5.986 7.556 16.712 1.00 98.31 100 ALA A CA 1
ATOM 779 C C . ALA A 1 100 ? -5.665 8.149 18.099 1.00 98.31 100 ALA A C 1
ATOM 781 O O . ALA A 1 100 ? -6.366 9.060 18.561 1.00 98.31 100 ALA A O 1
ATOM 782 N N . ARG A 1 101 ? -4.625 7.652 18.778 1.00 97.31 101 ARG A N 1
ATOM 783 C CA . ARG A 1 101 ? -4.162 8.161 20.074 1.00 97.31 101 ARG A CA 1
ATOM 784 C C . ARG A 1 101 ? -2.982 9.106 19.976 1.00 97.31 101 ARG A C 1
ATOM 786 O O . ARG A 1 101 ? -2.926 10.073 20.731 1.00 97.31 101 ARG A O 1
ATOM 793 N N . ASN A 1 102 ? -2.037 8.802 19.093 1.00 97.62 102 ASN A N 1
ATOM 794 C CA . ASN A 1 102 ? -0.722 9.445 19.070 1.00 97.62 102 ASN A CA 1
ATOM 795 C C . ASN A 1 102 ? -0.242 9.855 17.668 1.00 97.62 102 ASN A C 1
ATOM 797 O O . ASN A 1 102 ? 0.805 10.484 17.570 1.00 97.62 102 ASN A O 1
ATOM 801 N N . ALA A 1 103 ? -1.029 9.583 16.623 1.00 98.31 103 ALA A N 1
ATOM 802 C CA . ALA A 1 103 ? -0.734 9.906 15.229 1.00 98.31 103 ALA A CA 1
ATOM 803 C C . ALA A 1 103 ? 0.386 9.072 14.578 1.00 98.31 103 ALA A C 1
ATOM 805 O O . ALA A 1 103 ? 0.884 9.449 13.517 1.00 98.31 103 ALA A O 1
ATOM 806 N N . ASP A 1 104 ? 0.748 7.925 15.157 1.00 98.38 104 ASP A N 1
ATOM 807 C CA . ASP A 1 104 ? 1.725 7.024 14.546 1.00 98.38 104 ASP A CA 1
ATOM 808 C C . ASP A 1 104 ? 1.158 6.390 13.268 1.00 98.38 104 ASP A C 1
ATOM 810 O O . ASP A 1 104 ? 0.096 5.762 13.285 1.00 98.38 104 ASP A O 1
ATOM 814 N N . VAL A 1 105 ? 1.882 6.508 12.153 1.00 98.44 105 VAL A N 1
ATOM 815 C CA . VAL A 1 105 ? 1.568 5.786 10.912 1.00 98.44 105 VAL A CA 1
ATOM 816 C C . VAL A 1 105 ? 1.972 4.325 11.091 1.00 98.44 105 VAL A C 1
ATOM 818 O O . VAL A 1 105 ? 3.156 4.000 11.154 1.00 98.44 105 VAL A O 1
ATOM 821 N N . MET A 1 106 ? 0.986 3.436 11.200 1.00 97.12 106 MET A N 1
ATOM 822 C CA . MET A 1 106 ? 1.217 2.029 11.538 1.00 97.12 106 MET A CA 1
ATOM 823 C C . MET A 1 106 ? 1.288 1.116 10.318 1.00 97.12 106 MET A C 1
ATOM 825 O O . MET A 1 106 ? 2.046 0.147 10.320 1.00 97.12 106 MET A O 1
ATOM 829 N N . LEU A 1 107 ? 0.469 1.379 9.298 1.00 96.50 107 LEU A N 1
ATOM 830 C CA . LEU A 1 107 ? 0.355 0.500 8.138 1.00 96.50 107 LEU A CA 1
ATOM 831 C C . LEU A 1 107 ? -0.031 1.286 6.888 1.00 96.50 107 LEU A C 1
ATOM 833 O O . LEU A 1 107 ? -0.883 2.169 6.943 1.00 96.50 107 LEU A O 1
ATOM 837 N N . ARG A 1 108 ? 0.548 0.906 5.750 1.00 97.25 108 ARG A N 1
ATOM 838 C CA . ARG A 1 108 ? 0.131 1.338 4.414 1.00 97.25 108 ARG A CA 1
ATOM 839 C C . ARG A 1 108 ? -0.350 0.111 3.650 1.00 97.25 108 ARG A C 1
ATOM 841 O O . ARG A 1 108 ? 0.390 -0.858 3.515 1.00 97.25 108 ARG A O 1
ATOM 848 N N . ILE A 1 109 ? -1.606 0.127 3.213 1.00 96.25 109 ILE A N 1
ATOM 849 C CA . ILE A 1 109 ? -2.246 -0.977 2.493 1.00 96.25 109 ILE A CA 1
ATOM 850 C C . ILE A 1 109 ? -2.512 -0.524 1.052 1.00 96.25 109 ILE A C 1
ATOM 852 O O . ILE A 1 109 ? -3.458 0.249 0.837 1.00 96.25 109 ILE A O 1
ATOM 856 N N . PRO A 1 110 ? -1.743 -1.016 0.066 1.00 95.25 110 PRO A N 1
ATOM 857 C CA . PRO A 1 110 ? -1.976 -0.708 -1.339 1.00 95.25 110 PRO A CA 1
ATOM 858 C C . PRO A 1 110 ? -3.367 -1.148 -1.792 1.00 95.25 110 PRO A C 1
ATOM 860 O O . PRO A 1 110 ? -3.788 -2.275 -1.532 1.00 95.25 110 PRO A O 1
ATOM 863 N N . GLN A 1 111 ? -4.094 -0.256 -2.465 1.00 95.94 111 GLN A N 1
ATOM 864 C CA . GLN A 1 111 ? -5.415 -0.556 -3.041 1.00 95.94 111 GLN A CA 1
ATOM 865 C C . GLN A 1 111 ? -5.362 -0.793 -4.548 1.00 95.94 111 GLN A C 1
ATOM 867 O O . GLN A 1 111 ? -6.336 -1.265 -5.134 1.00 95.94 111 GLN A O 1
ATOM 872 N N . ILE A 1 112 ? -4.240 -0.460 -5.181 1.00 93.88 112 ILE A N 1
ATOM 873 C CA . ILE A 1 112 ? -3.986 -0.781 -6.579 1.00 93.88 112 ILE A CA 1
ATOM 874 C C . ILE A 1 112 ? -3.239 -2.107 -6.600 1.00 93.88 112 ILE A C 1
ATOM 876 O O . ILE A 1 112 ? -2.161 -2.230 -6.024 1.00 93.88 112 ILE A O 1
ATOM 880 N N . LYS A 1 113 ? -3.846 -3.103 -7.245 1.00 86.44 113 LYS A N 1
ATOM 881 C CA . LYS A 1 113 ? -3.168 -4.353 -7.576 1.00 86.44 113 LYS A CA 1
ATOM 882 C C . LYS A 1 113 ? -2.399 -4.102 -8.864 1.00 86.44 113 LYS A C 1
ATOM 884 O O . LYS A 1 113 ? -3.015 -3.856 -9.901 1.00 86.44 113 LYS A O 1
ATOM 889 N N . GLU A 1 114 ? -1.080 -4.053 -8.743 1.00 84.88 114 GLU A N 1
ATOM 890 C CA . GLU A 1 114 ? -0.175 -3.967 -9.887 1.00 84.88 114 GLU A CA 1
ATOM 891 C C . GLU A 1 114 ? -0.258 -5.276 -10.693 1.00 84.88 114 GLU A C 1
ATOM 893 O O . GLU A 1 114 ? -0.829 -6.250 -10.215 1.00 84.88 114 GLU A O 1
ATOM 898 N N . SER A 1 115 ? 0.250 -5.260 -11.921 1.00 85.38 115 SER A N 1
ATOM 899 C CA . SER A 1 115 ? 0.442 -6.443 -12.762 1.00 85.38 115 SER A CA 1
ATOM 900 C C . SER A 1 115 ? 1.847 -6.407 -13.341 1.00 85.38 115 SER A C 1
ATOM 902 O O . SER A 1 115 ? 2.420 -5.320 -13.447 1.00 85.38 115 SER A O 1
ATOM 904 N N . LEU A 1 116 ? 2.370 -7.545 -13.799 1.00 90.00 116 LEU A N 1
ATOM 905 C CA . LEU A 1 116 ? 3.664 -7.596 -14.482 1.00 90.00 116 LEU A CA 1
ATOM 906 C C . LEU A 1 116 ? 3.778 -6.534 -15.599 1.00 90.00 116 LEU A C 1
ATOM 908 O O . LEU A 1 116 ? 3.087 -6.612 -16.613 1.00 90.00 116 LEU A O 1
ATOM 912 N N . ASP A 1 117 ? 4.685 -5.570 -15.415 1.00 91.00 117 ASP A N 1
ATOM 913 C CA . ASP A 1 117 ? 5.102 -4.573 -16.413 1.00 91.00 117 ASP A CA 1
ATOM 914 C C . ASP A 1 117 ? 6.635 -4.452 -16.392 1.00 91.00 117 ASP A C 1
ATOM 916 O O . ASP A 1 117 ? 7.219 -3.642 -15.667 1.00 91.00 117 ASP A O 1
ATOM 920 N N . ARG A 1 118 ? 7.332 -5.304 -17.154 1.00 92.88 118 ARG A N 1
ATOM 921 C CA . ARG A 1 118 ? 8.797 -5.246 -17.250 1.00 92.88 118 ARG A CA 1
ATOM 922 C C . ARG A 1 118 ? 9.252 -4.089 -18.136 1.00 92.88 118 ARG A C 1
ATOM 924 O O . ARG A 1 118 ? 8.841 -3.961 -19.287 1.00 92.88 118 ARG A O 1
ATOM 931 N N . ARG A 1 119 ? 10.234 -3.325 -17.654 1.00 92.94 119 ARG A N 1
ATOM 932 C CA . ARG A 1 119 ? 10.995 -2.351 -18.454 1.00 92.94 119 ARG A CA 1
ATOM 933 C C . ARG A 1 119 ? 12.484 -2.613 -18.296 1.00 92.94 119 ARG A C 1
ATOM 935 O O . ARG A 1 119 ? 13.050 -2.424 -17.224 1.00 92.94 119 ARG A O 1
ATOM 942 N N . LEU A 1 120 ? 13.121 -3.084 -19.363 1.00 94.94 120 LEU A N 1
ATOM 943 C CA . LEU A 1 120 ? 14.554 -3.357 -19.381 1.00 94.94 120 LEU A CA 1
ATOM 944 C C . LEU A 1 120 ? 15.283 -2.134 -19.917 1.00 94.94 120 LEU A C 1
ATOM 946 O O . LEU A 1 120 ? 14.972 -1.643 -21.002 1.00 94.94 120 LEU A O 1
ATOM 950 N N . HIS A 1 121 ? 16.282 -1.681 -19.167 1.00 94.38 121 HIS A N 1
ATOM 951 C CA . HIS A 1 121 ? 17.109 -0.533 -19.508 1.00 94.38 121 HIS A CA 1
ATOM 952 C C . HIS A 1 121 ? 18.557 -0.969 -19.735 1.00 94.38 121 HIS A C 1
ATOM 954 O O . HIS A 1 121 ? 19.081 -1.795 -18.988 1.00 94.38 121 HIS A O 1
ATOM 960 N N . ASN A 1 122 ? 19.220 -0.392 -20.737 1.00 92.75 122 ASN A N 1
ATOM 961 C CA . ASN A 1 122 ? 20.653 -0.584 -20.957 1.00 92.75 122 ASN A CA 1
ATOM 962 C C . ASN A 1 122 ? 21.418 0.652 -20.475 1.00 92.75 122 ASN A C 1
ATOM 964 O O . ASN A 1 122 ? 21.154 1.757 -20.933 1.00 92.75 122 ASN A O 1
ATOM 968 N N . GLY A 1 123 ? 22.380 0.474 -19.568 1.00 92.50 123 GLY A N 1
ATOM 969 C CA . GLY A 1 123 ? 23.199 1.574 -19.050 1.00 92.50 123 GLY A CA 1
ATOM 970 C C . GLY A 1 123 ? 24.157 2.190 -20.077 1.00 92.50 123 GLY A C 1
ATOM 971 O O . GLY A 1 123 ? 24.649 3.292 -19.844 1.00 92.50 123 GLY A O 1
ATOM 972 N N . ASN A 1 124 ? 24.435 1.511 -21.199 1.00 91.69 124 ASN A N 1
ATOM 973 C CA . ASN A 1 124 ? 25.352 1.951 -22.260 1.00 91.69 124 ASN A CA 1
ATOM 974 C C . ASN A 1 124 ? 26.728 2.406 -21.733 1.00 91.69 124 ASN A C 1
ATOM 976 O O . ASN A 1 124 ? 27.295 3.386 -22.211 1.00 91.69 124 ASN A O 1
ATOM 980 N N . ASN A 1 125 ? 27.263 1.698 -20.731 1.00 92.62 125 ASN A N 1
ATOM 981 C CA . ASN A 1 125 ? 28.515 2.033 -20.034 1.00 92.62 125 ASN A CA 1
ATOM 982 C C . ASN A 1 125 ? 28.526 3.426 -19.372 1.00 92.62 125 ASN A C 1
ATOM 984 O O . ASN A 1 125 ? 29.590 3.999 -19.143 1.00 92.62 125 ASN A O 1
ATOM 988 N N . THR A 1 126 ? 27.353 3.978 -19.056 1.00 93.50 126 THR A N 1
ATOM 989 C CA . THR A 1 126 ? 27.211 5.235 -18.315 1.00 93.50 126 THR A CA 1
ATOM 990 C C . THR A 1 126 ? 26.857 4.975 -16.850 1.00 93.50 126 THR A C 1
ATOM 992 O O . THR A 1 126 ? 26.466 3.872 -16.470 1.00 93.50 126 THR A O 1
ATOM 995 N N . THR A 1 127 ? 26.979 6.008 -16.017 1.00 94.62 127 THR A N 1
ATOM 996 C CA . THR A 1 127 ? 26.584 5.983 -14.598 1.00 94.62 127 THR A CA 1
ATOM 997 C C . THR A 1 127 ? 25.227 6.640 -14.338 1.00 94.62 127 THR A C 1
ATOM 999 O O . THR A 1 127 ? 24.767 6.663 -13.199 1.00 94.62 127 THR A O 1
ATOM 1002 N N . THR A 1 128 ? 24.578 7.191 -15.369 1.00 92.06 128 THR A N 1
ATOM 1003 C CA . THR A 1 128 ? 23.259 7.826 -15.238 1.00 92.06 128 THR A CA 1
ATOM 1004 C C . THR A 1 128 ? 22.174 6.764 -15.376 1.00 92.06 128 THR A C 1
ATOM 1006 O O . THR A 1 128 ? 22.121 6.063 -16.384 1.00 92.06 128 THR A O 1
ATOM 1009 N N . LEU A 1 129 ? 21.313 6.643 -14.365 1.00 89.56 129 LEU A N 1
ATOM 1010 C CA . LEU A 1 129 ? 20.233 5.659 -14.323 1.00 89.56 129 LEU A CA 1
ATOM 1011 C C . LEU A 1 129 ? 18.858 6.343 -14.197 1.00 89.56 129 LEU A C 1
ATOM 1013 O O . LEU A 1 129 ? 18.763 7.369 -13.520 1.00 89.56 129 LEU A O 1
ATOM 1017 N N . PRO A 1 130 ? 17.794 5.762 -14.788 1.00 90.94 130 PRO A N 1
ATOM 1018 C CA . PRO A 1 130 ? 17.837 4.597 -15.675 1.00 90.94 130 PRO A CA 1
ATOM 1019 C C . PRO A 1 130 ? 18.386 4.960 -17.072 1.00 90.94 130 PRO A C 1
ATOM 1021 O O . PRO A 1 130 ? 18.200 6.075 -17.552 1.00 90.94 130 PRO A O 1
ATOM 1024 N N . GLY A 1 131 ? 19.069 4.015 -17.731 1.00 93.31 131 GLY A N 1
ATOM 1025 C CA . GLY A 1 131 ? 19.495 4.165 -19.132 1.00 93.31 131 GLY A CA 1
ATOM 1026 C C . GLY A 1 131 ? 18.317 4.079 -20.122 1.00 93.31 131 GLY A C 1
ATOM 1027 O O . GLY A 1 131 ? 17.169 3.961 -19.694 1.00 93.31 131 GLY A O 1
ATOM 1028 N N . PRO A 1 132 ? 18.533 4.119 -21.449 1.00 93.94 132 PRO A N 1
ATOM 1029 C CA . PRO A 1 132 ? 17.458 3.927 -22.427 1.00 93.94 132 PRO A CA 1
ATOM 1030 C C . PRO A 1 132 ? 16.756 2.571 -22.283 1.00 93.94 132 PRO A C 1
ATOM 1032 O O . PRO A 1 132 ? 17.398 1.549 -22.032 1.00 93.94 132 PRO A O 1
ATOM 1035 N N . VAL A 1 133 ? 15.437 2.571 -22.491 1.00 95.44 133 VAL A N 1
ATOM 1036 C CA . VAL A 1 133 ? 14.627 1.348 -22.574 1.00 95.44 133 VAL A CA 1
ATOM 1037 C C . VAL A 1 133 ? 15.039 0.561 -23.816 1.00 95.44 133 VAL A C 1
ATOM 1039 O O . VAL A 1 133 ? 15.092 1.113 -24.914 1.00 95.44 133 VAL A O 1
ATOM 1042 N N . VAL A 1 134 ? 15.312 -0.729 -23.643 1.00 96.88 134 VAL A N 1
ATOM 1043 C CA . VAL A 1 134 ? 15.690 -1.651 -24.726 1.00 96.88 134 VAL A CA 1
ATOM 1044 C C . VAL A 1 134 ? 14.666 -2.752 -24.962 1.00 96.88 134 VAL A C 1
ATOM 1046 O O . VAL A 1 134 ? 14.647 -3.328 -26.047 1.00 96.88 134 VAL A O 1
ATOM 1049 N N . ARG A 1 135 ? 13.806 -3.040 -23.979 1.00 97.62 135 ARG A N 1
ATOM 1050 C CA . ARG A 1 135 ? 12.669 -3.953 -24.136 1.00 97.62 135 ARG A CA 1
ATOM 1051 C C . ARG A 1 135 ? 11.594 -3.666 -23.088 1.00 97.62 135 ARG A C 1
ATOM 1053 O O . ARG A 1 135 ? 11.934 -3.386 -21.939 1.00 97.62 135 ARG A O 1
ATOM 1060 N N . THR A 1 136 ? 10.324 -3.760 -23.465 1.00 96.25 136 THR A N 1
ATOM 1061 C CA . THR A 1 136 ? 9.176 -3.629 -22.551 1.00 96.25 136 THR A CA 1
ATOM 1062 C C . THR A 1 136 ? 8.362 -4.915 -22.464 1.00 96.25 136 THR A C 1
ATOM 1064 O O . THR A 1 136 ? 8.550 -5.840 -23.258 1.00 96.25 136 THR A O 1
ATOM 1067 N N . GLU A 1 137 ? 7.436 -4.965 -21.510 1.00 96.00 137 GLU A N 1
ATOM 1068 C CA . GLU A 1 137 ? 6.464 -6.043 -21.380 1.00 96.00 137 GLU A CA 1
ATOM 1069 C C . GLU A 1 137 ? 5.725 -6.310 -22.699 1.00 96.00 137 GLU A C 1
ATOM 1071 O O . GLU A 1 137 ? 5.385 -5.382 -23.435 1.00 96.00 137 GLU A O 1
ATOM 1076 N N . GLY A 1 138 ? 5.523 -7.587 -23.033 1.00 95.38 138 GLY A N 1
ATOM 1077 C CA . GLY A 1 138 ? 4.888 -8.034 -24.275 1.00 95.38 138 GLY A CA 1
ATOM 1078 C C . GLY A 1 138 ? 5.671 -7.773 -25.570 1.00 95.38 138 GLY A C 1
ATOM 1079 O O . GLY A 1 138 ? 5.253 -8.240 -26.631 1.00 95.38 138 GLY A O 1
ATOM 1080 N N . GLN A 1 139 ? 6.801 -7.058 -25.534 1.00 97.25 139 GLN A N 1
ATOM 1081 C CA . GLN A 1 139 ? 7.564 -6.758 -26.743 1.00 97.25 139 GLN A CA 1
ATOM 1082 C C . GLN A 1 139 ? 8.262 -8.014 -27.289 1.00 97.25 139 GLN A C 1
ATOM 1084 O O . GLN A 1 139 ? 8.860 -8.802 -26.543 1.00 97.25 139 GLN A O 1
ATOM 1089 N N . ALA A 1 140 ? 8.241 -8.159 -28.619 1.00 97.44 140 ALA A N 1
ATOM 1090 C CA . ALA A 1 140 ? 8.983 -9.198 -29.327 1.00 97.44 140 ALA A CA 1
ATOM 1091 C C . ALA A 1 140 ? 10.493 -9.166 -28.985 1.00 97.44 140 ALA A C 1
ATOM 1093 O O . ALA A 1 140 ? 11.020 -8.096 -28.656 1.00 97.44 140 ALA A O 1
ATOM 1094 N N . PRO A 1 141 ? 11.200 -10.311 -29.069 1.00 97.88 141 PRO A N 1
ATOM 1095 C CA . PRO A 1 141 ? 12.642 -10.368 -28.850 1.00 97.88 141 PRO A CA 1
ATOM 1096 C C . PRO A 1 141 ? 13.411 -9.355 -29.704 1.00 97.88 141 PRO A C 1
ATOM 1098 O O . PRO A 1 141 ? 13.088 -9.132 -30.872 1.00 97.88 141 PRO A O 1
ATOM 1101 N N . VAL A 1 142 ? 14.445 -8.756 -29.117 1.00 97.69 142 VAL A N 1
ATOM 1102 C CA . VAL A 1 142 ? 15.322 -7.784 -29.786 1.00 97.69 142 VAL A CA 1
ATOM 1103 C C . VAL A 1 142 ? 16.606 -8.452 -30.285 1.00 97.69 142 VAL A C 1
ATOM 1105 O O . VAL A 1 142 ? 16.860 -9.616 -29.989 1.00 97.69 142 VAL A O 1
ATOM 1108 N N . ALA A 1 143 ? 17.428 -7.731 -31.050 1.00 97.38 143 ALA A N 1
ATOM 1109 C CA . ALA A 1 143 ? 18.652 -8.287 -31.635 1.00 97.38 143 ALA A CA 1
ATOM 1110 C C . ALA A 1 143 ? 19.696 -8.729 -30.590 1.00 97.38 143 ALA A C 1
ATOM 1112 O O . ALA A 1 143 ? 20.466 -9.647 -30.858 1.00 97.38 143 ALA A O 1
ATOM 1113 N N . ASP A 1 144 ? 19.729 -8.086 -29.418 1.00 96.69 144 ASP A N 1
ATOM 1114 C CA . ASP A 1 144 ? 20.648 -8.443 -28.337 1.00 96.69 144 ASP A CA 1
ATOM 1115 C C . ASP A 1 144 ? 20.125 -9.669 -27.558 1.00 96.69 144 ASP A C 1
ATOM 1117 O O . ASP A 1 144 ? 19.107 -9.568 -26.859 1.00 96.69 144 ASP A O 1
ATOM 1121 N N . PRO A 1 145 ? 20.805 -10.83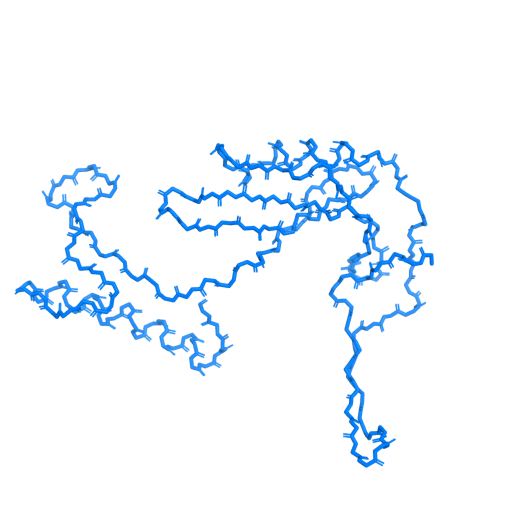0 -27.634 1.00 97.00 145 PRO A N 1
ATOM 1122 C CA . PRO A 1 145 ? 20.359 -12.037 -26.952 1.00 97.00 145 PRO A CA 1
ATOM 1123 C C . PRO A 1 145 ? 20.433 -11.923 -25.425 1.00 97.00 145 PRO A C 1
ATOM 1125 O O . PRO A 1 145 ? 19.643 -12.573 -24.746 1.00 97.00 145 PRO A O 1
ATOM 1128 N N . VAL A 1 146 ? 21.319 -11.091 -24.863 1.00 96.19 146 VAL A N 1
ATOM 1129 C CA . VAL A 1 146 ? 21.440 -10.919 -23.405 1.00 96.19 146 VAL A CA 1
ATOM 1130 C C . VAL A 1 146 ? 20.203 -10.220 -22.846 1.00 96.19 146 VAL A C 1
ATOM 1132 O O . VAL A 1 146 ? 19.684 -10.622 -21.803 1.00 96.19 146 VAL A O 1
ATOM 1135 N N . VAL A 1 147 ? 19.679 -9.220 -23.564 1.00 97.00 147 VAL A N 1
ATOM 1136 C CA . VAL A 1 147 ? 18.414 -8.554 -23.207 1.00 97.00 147 VAL A CA 1
ATOM 1137 C C . VAL A 1 147 ? 17.266 -9.560 -23.189 1.00 97.00 147 VAL A C 1
ATOM 1139 O O . VAL A 1 147 ? 16.449 -9.539 -22.270 1.00 97.00 147 VAL A O 1
ATOM 1142 N N . ASN A 1 148 ? 17.218 -10.466 -24.169 1.00 97.88 148 ASN A N 1
ATOM 1143 C CA . ASN A 1 148 ? 16.164 -11.474 -24.243 1.00 97.88 148 ASN A CA 1
ATOM 1144 C C . ASN A 1 148 ? 16.257 -12.499 -23.112 1.00 97.88 148 ASN A C 1
ATOM 1146 O O . ASN A 1 148 ? 15.265 -12.720 -22.427 1.00 97.88 148 ASN A O 1
ATOM 1150 N N . THR A 1 149 ? 17.449 -13.033 -22.851 1.00 97.69 149 THR A N 1
ATOM 1151 C CA . THR A 1 149 ? 17.685 -13.962 -21.740 1.00 97.69 149 THR A CA 1
ATOM 1152 C C . THR A 1 149 ? 17.287 -13.350 -20.395 1.00 97.69 149 THR A C 1
ATOM 1154 O O . THR A 1 149 ? 16.602 -13.989 -19.598 1.00 97.69 149 THR A O 1
ATOM 1157 N N . ASN A 1 150 ? 17.653 -12.089 -20.145 1.00 96.19 150 ASN A N 1
ATOM 1158 C CA . ASN A 1 150 ? 17.268 -11.401 -18.911 1.00 96.19 150 ASN A CA 1
ATOM 1159 C C . ASN A 1 150 ? 15.756 -11.178 -18.821 1.00 96.19 150 ASN A C 1
ATOM 1161 O O . ASN A 1 150 ? 15.175 -11.373 -17.755 1.00 96.19 150 ASN A O 1
ATOM 1165 N N . TYR A 1 151 ? 15.115 -10.791 -19.927 1.00 97.38 151 TYR A N 1
ATOM 1166 C CA . TYR A 1 151 ? 13.663 -10.646 -19.984 1.00 97.38 151 TYR A CA 1
ATOM 1167 C C . TYR A 1 151 ? 12.974 -11.961 -19.597 1.00 97.38 151 TYR A C 1
ATOM 1169 O O . TYR A 1 151 ? 12.135 -11.966 -18.696 1.00 97.38 151 TYR A O 1
ATOM 1177 N N . ASP A 1 152 ? 13.381 -13.077 -20.200 1.00 97.19 152 ASP A N 1
ATOM 1178 C CA . ASP A 1 152 ? 12.784 -14.396 -19.970 1.00 97.19 152 ASP A CA 1
ATOM 1179 C C . ASP A 1 152 ? 13.016 -14.894 -18.531 1.00 97.19 152 ASP A C 1
ATOM 1181 O O . ASP A 1 152 ? 12.101 -15.423 -17.894 1.00 97.19 152 ASP A O 1
ATOM 1185 N N . HIS A 1 153 ? 14.205 -14.665 -17.963 1.00 96.19 153 HIS A N 1
ATOM 1186 C CA . HIS A 1 153 ? 14.491 -15.025 -16.571 1.00 96.19 153 HIS A CA 1
ATOM 1187 C C . HIS A 1 153 ? 13.690 -14.204 -15.557 1.00 96.19 153 HIS A C 1
ATOM 1189 O O . HIS A 1 153 ? 13.204 -14.773 -14.580 1.00 96.19 153 HIS A O 1
ATOM 1195 N N . LEU A 1 154 ? 13.491 -12.901 -15.792 1.00 94.81 154 LEU A N 1
ATOM 1196 C CA . LEU A 1 154 ? 12.589 -12.093 -14.962 1.00 94.81 154 LEU A CA 1
ATOM 1197 C C . LEU A 1 154 ? 11.160 -12.651 -15.000 1.00 94.81 154 LEU A C 1
ATOM 1199 O O . LEU A 1 154 ? 10.515 -12.745 -13.958 1.00 94.81 154 LEU A O 1
ATOM 1203 N N . GLY A 1 155 ? 10.704 -13.089 -16.178 1.00 95.25 155 GLY A N 1
ATOM 1204 C CA . GLY A 1 155 ? 9.411 -13.760 -16.336 1.00 95.25 155 GLY A CA 1
ATOM 1205 C C . GLY A 1 155 ? 9.338 -15.072 -15.559 1.00 95.25 155 GLY A C 1
ATOM 1206 O O . GLY A 1 155 ? 8.390 -15.297 -14.825 1.00 95.25 155 GLY A O 1
ATOM 1207 N N . THR A 1 156 ? 10.391 -15.889 -15.613 1.00 96.50 156 THR A N 1
ATOM 1208 C CA . THR A 1 156 ? 10.448 -17.167 -14.880 1.00 96.50 156 THR A CA 1
ATOM 1209 C C . THR A 1 156 ? 10.293 -16.973 -13.366 1.00 96.50 156 THR A C 1
ATOM 1211 O O . THR A 1 156 ? 9.605 -17.746 -12.699 1.00 96.50 156 THR A O 1
ATOM 1214 N N . VAL A 1 157 ? 10.938 -15.945 -12.803 1.00 93.38 157 VAL A N 1
ATOM 1215 C CA . VAL A 1 157 ? 10.829 -15.635 -11.369 1.00 93.38 157 VAL A CA 1
ATOM 1216 C C . VAL A 1 157 ? 9.424 -15.150 -11.024 1.00 93.38 157 VAL A C 1
ATOM 1218 O O . VAL A 1 157 ? 8.863 -15.595 -10.023 1.00 93.38 157 VAL A O 1
ATOM 1221 N N . TYR A 1 158 ? 8.850 -14.279 -11.854 1.00 93.88 158 TYR A N 1
ATOM 1222 C CA . TYR A 1 158 ? 7.468 -13.837 -11.700 1.00 93.88 158 TYR A CA 1
ATOM 1223 C C . TYR A 1 158 ? 6.488 -15.018 -11.728 1.00 93.88 158 TYR A C 1
ATOM 1225 O O . TYR A 1 158 ? 5.718 -15.210 -10.789 1.00 93.88 158 TYR A O 1
A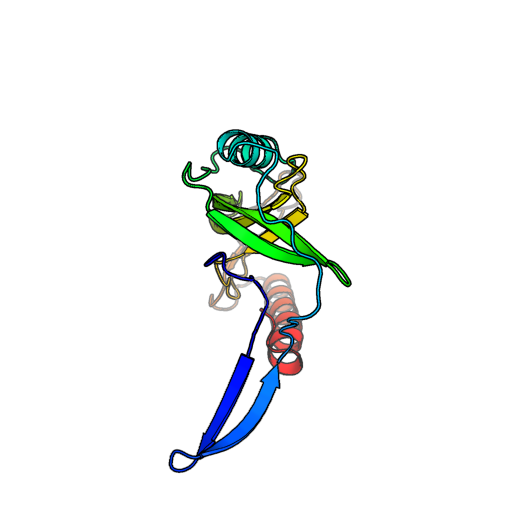TOM 1233 N N . ASP A 1 159 ? 6.587 -15.871 -12.747 1.00 95.00 159 ASP A N 1
ATOM 1234 C CA . ASP A 1 159 ? 5.717 -17.030 -12.937 1.00 95.00 159 ASP A CA 1
ATOM 1235 C C . ASP A 1 159 ? 5.788 -17.995 -11.751 1.00 95.00 159 ASP A C 1
ATOM 1237 O O . ASP A 1 159 ? 4.771 -18.570 -11.362 1.00 95.00 159 ASP A O 1
ATOM 1241 N N . CYS A 1 160 ? 6.966 -18.146 -11.138 1.00 95.69 160 CYS A N 1
ATOM 1242 C CA . CYS A 1 160 ? 7.138 -18.914 -9.910 1.00 95.69 160 CYS A CA 1
ATOM 1243 C C . CYS A 1 160 ? 6.289 -18.340 -8.764 1.00 95.69 160 CYS A C 1
ATOM 1245 O O . CYS A 1 160 ? 5.537 -19.081 -8.127 1.00 95.69 160 CYS A O 1
ATOM 1247 N N . TYR A 1 161 ? 6.356 -17.027 -8.521 1.00 93.25 161 TYR A N 1
ATOM 1248 C CA . TYR A 1 161 ? 5.571 -16.393 -7.459 1.00 93.25 161 TYR A CA 1
ATOM 1249 C C . TYR A 1 161 ? 4.068 -16.432 -7.731 1.00 93.25 161 TYR A C 1
ATOM 1251 O O . TYR A 1 161 ? 3.292 -16.814 -6.848 1.00 93.25 161 TYR A O 1
ATOM 1259 N N . ASN A 1 162 ? 3.670 -16.108 -8.957 1.00 93.00 162 ASN A N 1
ATOM 1260 C CA . ASN A 1 162 ? 2.274 -16.094 -9.357 1.00 93.00 162 ASN A CA 1
ATOM 1261 C C . ASN A 1 162 ? 1.662 -17.502 -9.293 1.00 93.00 162 ASN A C 1
ATOM 1263 O O . ASN A 1 162 ? 0.631 -17.712 -8.657 1.00 93.00 162 ASN A O 1
ATOM 1267 N N . THR A 1 163 ? 2.332 -18.502 -9.869 1.00 95.44 163 THR A N 1
ATOM 1268 C CA . THR A 1 163 ? 1.794 -19.870 -9.951 1.00 95.44 163 THR A CA 1
ATOM 1269 C C . THR A 1 163 ? 1.749 -20.561 -8.592 1.00 95.44 163 THR A C 1
ATOM 1271 O O . THR A 1 163 ? 0.781 -21.258 -8.291 1.00 95.44 163 THR A O 1
ATOM 1274 N N . LEU A 1 164 ? 2.791 -20.408 -7.768 1.00 95.75 164 LEU A N 1
ATOM 1275 C CA . LEU A 1 164 ? 2.895 -21.149 -6.508 1.00 95.75 164 LEU A CA 1
ATOM 1276 C C . LEU A 1 164 ? 2.168 -20.469 -5.345 1.00 95.75 164 LEU A C 1
ATOM 1278 O O . LEU A 1 164 ? 1.731 -21.159 -4.424 1.00 95.75 164 LEU A O 1
ATOM 1282 N N . PHE A 1 165 ? 2.045 -19.138 -5.368 1.00 93.19 165 PHE A N 1
ATOM 1283 C CA . PHE A 1 165 ? 1.542 -18.367 -4.227 1.00 93.19 165 PHE A CA 1
ATOM 1284 C C . PHE A 1 165 ? 0.411 -17.396 -4.575 1.00 93.19 165 PHE A C 1
ATOM 1286 O O . PHE A 1 165 ? -0.114 -16.751 -3.670 1.00 93.19 165 PHE A O 1
ATOM 1293 N N . GLY A 1 166 ? 0.028 -17.272 -5.851 1.00 86.88 166 GLY A N 1
ATOM 1294 C CA . GLY A 1 166 ? -0.977 -16.301 -6.291 1.00 86.88 166 GLY A CA 1
ATOM 1295 C C . GLY A 1 166 ? -0.542 -14.856 -6.051 1.00 86.88 166 GLY A C 1
ATOM 1296 O O . GLY A 1 166 ? -1.385 -14.007 -5.757 1.00 86.88 166 GLY A O 1
ATOM 1297 N N . ARG A 1 167 ? 0.773 -14.599 -6.088 1.00 84.69 167 ARG A N 1
ATOM 1298 C CA . ARG A 1 167 ? 1.359 -13.284 -5.827 1.00 84.69 167 ARG A CA 1
ATOM 1299 C C . ARG A 1 167 ? 1.870 -12.664 -7.122 1.00 84.69 167 ARG A C 1
ATOM 1301 O O . ARG A 1 167 ? 2.670 -13.298 -7.805 1.00 84.69 167 ARG A O 1
ATOM 1308 N N . ASP A 1 168 ? 1.428 -11.436 -7.377 1.00 77.69 168 ASP A N 1
ATOM 1309 C CA . ASP A 1 168 ? 2.031 -10.523 -8.356 1.00 77.69 168 ASP A CA 1
ATOM 1310 C C . ASP A 1 168 ? 3.399 -10.025 -7.857 1.00 77.69 168 ASP A C 1
ATOM 1312 O O . ASP A 1 168 ? 3.479 -9.624 -6.667 1.00 77.69 168 ASP A O 1
#

Organism: Myxococcus xanthus (NCBI:txid34)

Secondary structure (DSSP, 8-state):
----EET--EEEEEETTEEEEEEE---SSSEE--S-SS-HHHHHHHHHHSTTPPTT-EE-S--EEEEEEETTEEEEEEEEEEEEE-TT--EEEEEEEEETTT--EEEEEE-S------EEE--TT-SSSS--EEEETTPPPPS-HHHHHHHHHHHHHHHHHHHHH---

pLDDT: mean 95.11, std 3.53, range [77.69, 98.81]

Sequence (168 aa):
NDIPVLGGELILHARNGKVFAANTNVRSDLRAELKATIAGEVATSAVDSDRETLKGWVTDKNPELVYWRVDDELRLMYKVVQHGNKADGTPVRDWVLVDARNADVMLRIPQIKESLDRRLHNGNNTTTLPGPVVRTEGQAPVADPVVNTNYDHLGTVYDCYNTLFGRD

Foldseek 3Di:
DPAAAPPWDWDFDDDPRDTDDIDTPDDPPAAEDPDFQDDLVLLQVLVCPDPPDDPPKDKDSDWGWHFYDDPRHGFIWTFIWIWDADPVRHTFTWGFTAGSHPNDGDDTHTPDDDDDKDWDADCVPPPDPPHDTDDIPPDDDDPDVVSVVVVVVVVVVVCCCCVPPVHD

Radius of gyration: 22.12 Å; chains: 1; bounding box: 59×42×56 Å